Protein AF-A0A1H9D046-F1 (afdb_monomer_lite)

Radius of gyration: 18.77 Å; chains: 1; bounding box: 62×21×38 Å

pLDDT: mean 70.68, std 13.67, range [41.31, 84.31]

Organism: NCBI:txid355243

Structure (mmCIF, N/CA/C/O backbone):
data_AF-A0A1H9D046-F1
#
_entry.id   AF-A0A1H9D046-F1
#
loop_
_atom_site.group_PDB
_atom_site.id
_atom_site.type_symbol
_atom_site.label_atom_id
_atom_site.label_alt_id
_atom_site.label_comp_id
_atom_site.label_asym_id
_atom_site.label_entity_id
_atom_site.label_seq_id
_atom_site.pdbx_PDB_ins_code
_atom_site.Cartn_x
_atom_site.Cartn_y
_atom_site.Cartn_z
_atom_site.occupancy
_atom_site.B_iso_or_equiv
_atom_site.auth_seq_id
_atom_site.auth_comp_id
_atom_site.auth_asym_id
_atom_site.auth_atom_id
_atom_site.pdbx_PDB_model_num
ATOM 1 N N . MET A 1 1 ? 53.307 1.827 -18.555 1.00 43.12 1 MET A N 1
ATOM 2 C CA . MET A 1 1 ? 52.025 2.567 -18.578 1.00 43.12 1 MET A CA 1
ATOM 3 C C . MET A 1 1 ? 50.931 1.559 -18.898 1.00 43.12 1 MET A C 1
ATOM 5 O O . MET A 1 1 ? 50.978 0.968 -19.966 1.00 43.12 1 MET A O 1
ATOM 9 N N . LYS A 1 2 ? 50.059 1.231 -17.937 1.00 47.47 2 LYS A N 1
ATOM 10 C CA . LYS A 1 2 ? 49.022 0.203 -18.124 1.00 47.47 2 LYS A CA 1
ATOM 11 C C . LYS A 1 2 ? 47.881 0.799 -18.965 1.00 47.47 2 LYS A C 1
ATOM 13 O O . LYS A 1 2 ? 47.360 1.834 -18.555 1.00 47.47 2 LYS A O 1
ATOM 18 N N . PRO A 1 3 ? 47.496 0.209 -20.109 1.00 51.91 3 PRO A N 1
ATOM 19 C CA . PRO A 1 3 ? 46.352 0.696 -20.865 1.00 51.91 3 PRO A CA 1
ATOM 20 C C . PRO A 1 3 ? 45.081 0.382 -20.072 1.00 51.91 3 PRO A C 1
ATOM 22 O O . PRO A 1 3 ? 44.782 -0.778 -19.789 1.00 51.91 3 PRO A O 1
ATOM 25 N N . GLY A 1 4 ? 44.370 1.432 -19.660 1.00 47.47 4 GLY A N 1
ATOM 26 C CA . GLY A 1 4 ? 43.064 1.320 -19.021 1.00 47.47 4 GLY A CA 1
ATOM 27 C C . GLY A 1 4 ? 42.112 0.573 -19.948 1.00 47.47 4 GLY A C 1
ATOM 28 O O . GLY A 1 4 ? 41.853 1.006 -21.070 1.00 47.47 4 GLY A O 1
ATOM 29 N N . ILE A 1 5 ? 41.643 -0.586 -19.495 1.00 55.31 5 ILE A N 1
ATOM 30 C CA . ILE A 1 5 ? 40.736 -1.455 -20.238 1.00 55.31 5 ILE A CA 1
ATOM 31 C C . ILE A 1 5 ? 39.414 -0.703 -20.423 1.00 55.31 5 ILE A C 1
ATOM 33 O O . ILE A 1 5 ? 38.629 -0.536 -19.493 1.00 55.31 5 ILE A O 1
ATOM 37 N N . LYS A 1 6 ? 39.177 -0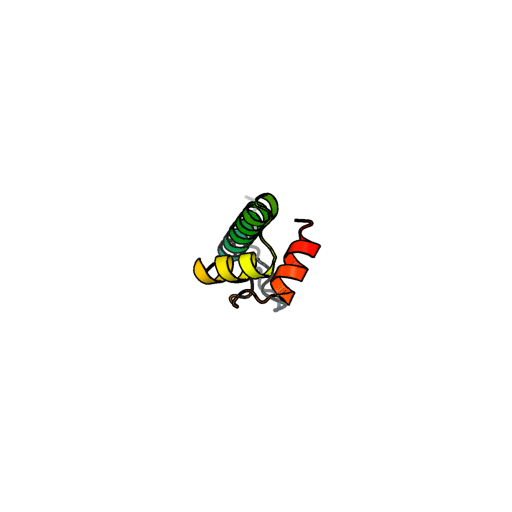.232 -21.648 1.00 55.06 6 LYS A N 1
ATOM 38 C CA . LYS A 1 6 ? 37.913 0.358 -22.081 1.00 55.06 6 LYS A CA 1
ATOM 39 C C . LYS A 1 6 ? 36.933 -0.783 -22.347 1.00 55.06 6 LYS A C 1
ATOM 41 O O . LYS A 1 6 ? 36.860 -1.303 -23.460 1.00 55.06 6 LYS A O 1
ATOM 46 N N . VAL A 1 7 ? 36.222 -1.217 -21.307 1.00 53.97 7 VAL A N 1
ATOM 47 C CA . VAL A 1 7 ? 35.201 -2.262 -21.433 1.00 53.97 7 VAL A CA 1
ATOM 48 C C . VAL A 1 7 ? 34.015 -1.676 -22.193 1.00 53.97 7 VAL A C 1
ATOM 50 O O . VAL A 1 7 ? 33.200 -0.932 -21.659 1.00 53.97 7 VAL A O 1
ATOM 53 N N . SER A 1 8 ? 33.947 -1.991 -23.482 1.00 48.00 8 SER A N 1
ATOM 54 C CA . SER A 1 8 ? 32.774 -1.732 -24.307 1.00 48.00 8 SER A CA 1
ATOM 55 C C . SER A 1 8 ? 31.754 -2.827 -24.019 1.00 48.00 8 SER A C 1
ATOM 57 O O . SER A 1 8 ? 31.810 -3.904 -24.610 1.00 48.00 8 SER A O 1
ATOM 59 N N . ILE A 1 9 ? 30.840 -2.580 -23.081 1.00 57.38 9 ILE A N 1
ATOM 60 C CA . ILE A 1 9 ? 29.713 -3.481 -22.837 1.00 57.38 9 ILE A CA 1
ATOM 61 C C . ILE A 1 9 ? 28.634 -3.140 -23.863 1.00 57.38 9 ILE A C 1
ATOM 63 O O . ILE A 1 9 ? 27.807 -2.256 -23.670 1.00 57.38 9 ILE A O 1
ATOM 67 N N . ARG A 1 10 ? 28.655 -3.846 -24.992 1.00 58.47 10 ARG A N 1
ATOM 68 C CA . ARG A 1 10 ? 27.439 -4.110 -25.762 1.00 58.47 10 ARG A CA 1
ATOM 69 C C . ARG A 1 10 ? 27.175 -5.601 -25.666 1.00 58.47 10 ARG A C 1
ATOM 71 O O . ARG A 1 10 ? 27.918 -6.391 -26.245 1.00 58.47 10 ARG A O 1
ATOM 78 N N . LYS A 1 11 ? 26.122 -5.994 -24.948 1.00 45.78 11 LYS A N 1
ATOM 79 C CA . LYS A 1 11 ? 25.613 -7.363 -25.011 1.00 45.78 11 LYS A CA 1
ATOM 80 C C . LYS A 1 11 ? 24.090 -7.380 -24.906 1.00 45.78 11 LYS A C 1
ATOM 82 O O . LYS A 1 11 ? 23.541 -6.944 -23.909 1.00 45.78 11 LYS A O 1
ATOM 87 N N . LYS A 1 12 ? 23.507 -7.846 -26.018 1.00 42.66 12 LYS A N 1
ATOM 88 C CA . LYS A 1 12 ? 22.260 -8.598 -26.233 1.00 42.66 12 LYS A CA 1
ATOM 89 C C . LYS A 1 12 ? 21.153 -8.428 -25.189 1.00 42.66 12 LYS A C 1
ATOM 91 O O . LYS A 1 12 ? 21.338 -8.787 -24.037 1.00 42.66 12 LYS A O 1
ATOM 96 N N . GLY A 1 13 ? 20.000 -7.952 -25.660 1.00 50.00 13 GLY A N 1
ATOM 97 C CA . GLY A 1 13 ? 18.811 -7.731 -24.852 1.00 50.00 13 GLY A CA 1
ATOM 98 C C . GLY A 1 13 ? 18.362 -8.952 -24.058 1.00 50.00 13 GLY A C 1
ATOM 99 O O . GLY A 1 13 ? 18.275 -10.049 -24.593 1.00 50.00 13 GLY A O 1
ATOM 100 N N . GLU A 1 14 ? 18.049 -8.700 -22.794 1.00 41.31 14 GLU A N 1
ATOM 101 C CA . GLU A 1 14 ? 17.170 -9.486 -21.939 1.00 41.31 14 GLU A CA 1
ATOM 102 C C . GLU A 1 14 ? 16.819 -8.573 -20.755 1.00 41.31 14 GLU A C 1
ATOM 104 O O . GLU A 1 14 ? 17.663 -8.325 -19.907 1.00 41.31 14 GLU A O 1
ATOM 109 N N . ARG A 1 15 ? 15.596 -8.020 -20.810 1.00 47.22 15 ARG A N 1
ATOM 110 C CA . ARG A 1 15 ? 14.810 -7.317 -19.772 1.00 47.22 15 ARG A CA 1
ATOM 111 C C . ARG A 1 15 ? 15.542 -6.248 -18.947 1.00 47.22 15 ARG A C 1
ATOM 113 O O . ARG A 1 15 ? 16.400 -6.566 -18.135 1.00 47.22 15 ARG A O 1
ATOM 120 N N . ASP A 1 16 ? 15.111 -4.995 -19.117 1.00 44.69 16 ASP A N 1
ATOM 121 C CA . ASP A 1 16 ? 15.267 -3.877 -18.174 1.00 44.69 16 ASP A CA 1
ATOM 122 C C . ASP A 1 16 ? 15.252 -4.365 -16.713 1.00 44.69 16 ASP A C 1
ATOM 124 O O . ASP A 1 16 ? 14.206 -4.625 -16.127 1.00 44.69 16 ASP A O 1
ATOM 128 N N . GLY A 1 17 ? 16.444 -4.598 -16.165 1.00 44.81 17 GLY A N 1
ATOM 129 C CA . GLY A 1 17 ? 16.671 -5.227 -14.862 1.00 44.81 17 GLY A CA 1
ATOM 130 C C . GLY A 1 17 ? 17.320 -4.278 -13.862 1.00 44.81 17 GLY A C 1
ATOM 131 O O . GLY A 1 17 ? 17.968 -4.724 -12.919 1.00 44.81 17 GLY A O 1
ATOM 132 N N . GLY A 1 18 ? 17.199 -2.972 -14.086 1.00 46.28 18 GLY A N 1
ATOM 133 C CA . GLY A 1 18 ? 17.361 -1.982 -13.035 1.00 46.28 18 GLY A CA 1
ATOM 134 C C . GLY A 1 18 ? 15.967 -1.511 -12.676 1.00 46.28 18 GLY A C 1
ATOM 135 O O . GLY A 1 18 ? 15.361 -0.806 -13.472 1.00 46.28 18 GLY A O 1
ATOM 136 N N . VAL A 1 19 ? 15.446 -1.910 -11.515 1.00 52.34 19 VAL A N 1
ATOM 137 C CA . VAL A 1 19 ? 14.330 -1.173 -10.914 1.00 52.34 19 VAL A CA 1
ATOM 138 C C . VAL A 1 19 ? 14.754 0.288 -10.886 1.00 52.34 19 VAL A C 1
ATOM 140 O O . VAL A 1 19 ? 15.767 0.632 -10.272 1.00 52.34 19 VAL A O 1
ATOM 143 N N . ASP A 1 20 ? 14.063 1.119 -11.660 1.00 59.81 20 ASP A N 1
ATOM 144 C CA . ASP A 1 20 ? 14.397 2.528 -11.768 1.00 59.81 20 ASP A CA 1
ATOM 145 C C . ASP A 1 20 ? 14.416 3.099 -10.339 1.00 59.81 20 ASP A C 1
ATOM 147 O O . ASP A 1 20 ? 13.496 2.816 -9.565 1.00 59.81 20 ASP A O 1
ATOM 151 N N . PRO A 1 21 ? 15.443 3.847 -9.911 1.00 64.50 21 PRO A N 1
ATOM 152 C CA . PRO A 1 21 ? 15.504 4.352 -8.541 1.00 64.50 21 PRO A CA 1
ATOM 153 C C . PRO A 1 21 ? 14.280 5.211 -8.174 1.00 64.50 21 PRO A C 1
ATOM 155 O O . PRO A 1 21 ? 13.957 5.345 -6.995 1.00 64.50 21 PRO A O 1
ATOM 158 N N . GLN A 1 22 ? 13.549 5.761 -9.154 1.00 65.56 22 GLN A N 1
ATOM 159 C CA . GLN A 1 22 ? 12.223 6.346 -8.916 1.00 65.56 22 GLN A CA 1
ATOM 160 C C . GLN A 1 22 ? 11.145 5.307 -8.599 1.00 65.56 22 GLN A C 1
ATOM 162 O O . GLN A 1 22 ? 10.317 5.541 -7.726 1.00 65.56 22 GLN A O 1
ATOM 167 N N . MET A 1 23 ? 11.140 4.168 -9.288 1.00 66.81 23 MET A N 1
ATOM 168 C CA . MET A 1 23 ? 10.203 3.072 -9.042 1.00 66.81 23 MET A CA 1
ATOM 169 C C . MET A 1 23 ? 10.401 2.495 -7.640 1.00 66.81 23 MET A C 1
ATOM 171 O O . MET A 1 23 ? 9.430 2.276 -6.924 1.00 66.81 23 MET A O 1
ATOM 175 N N . GLN A 1 24 ? 11.652 2.334 -7.206 1.00 68.88 24 GLN A N 1
ATOM 176 C CA . GLN A 1 24 ? 11.953 1.830 -5.869 1.00 68.88 24 GLN A CA 1
ATOM 177 C C . GLN A 1 24 ? 11.524 2.800 -4.759 1.00 68.88 24 GLN A C 1
ATOM 179 O O . GLN A 1 24 ? 10.995 2.351 -3.748 1.00 68.88 24 GLN A O 1
ATOM 184 N N . GLN A 1 25 ? 11.671 4.113 -4.967 1.00 74.88 25 GLN A N 1
ATOM 185 C CA . GLN A 1 25 ? 11.143 5.122 -4.038 1.00 74.88 25 GLN A CA 1
ATOM 186 C C . GLN A 1 25 ? 9.616 5.062 -3.942 1.00 74.88 25 GLN A C 1
ATOM 188 O O . GLN A 1 25 ? 9.086 5.042 -2.839 1.00 74.88 25 GLN A O 1
ATOM 193 N N . ARG A 1 26 ? 8.909 4.924 -5.073 1.00 71.88 26 ARG A N 1
ATOM 194 C CA . ARG A 1 26 ? 7.441 4.787 -5.073 1.00 71.88 26 ARG A CA 1
ATOM 195 C C . ARG A 1 26 ? 6.973 3.533 -4.338 1.00 71.88 26 ARG A C 1
ATOM 197 O O . ARG A 1 26 ? 5.975 3.586 -3.626 1.00 71.88 26 ARG A O 1
ATOM 204 N N . ILE A 1 27 ? 7.691 2.419 -4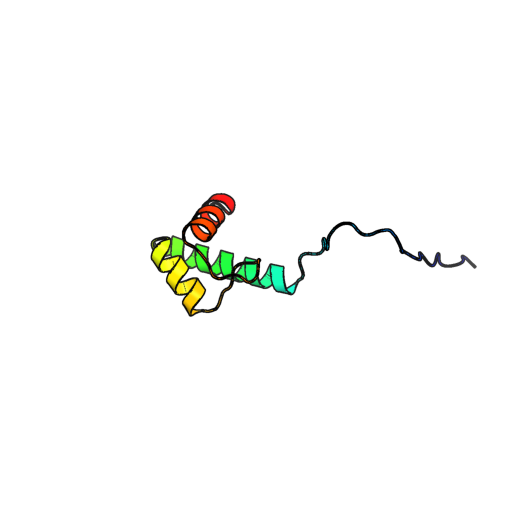.502 1.00 73.75 27 ILE A N 1
ATOM 205 C CA . ILE A 1 27 ? 7.416 1.182 -3.761 1.00 73.75 27 ILE A CA 1
ATOM 206 C C . ILE A 1 27 ? 7.631 1.415 -2.268 1.00 73.75 27 ILE A C 1
ATOM 208 O O . ILE A 1 27 ? 6.751 1.078 -1.487 1.00 73.75 27 ILE A O 1
ATOM 212 N N . ASP A 1 28 ? 8.761 1.999 -1.870 1.00 78.12 28 ASP A N 1
ATOM 213 C CA . ASP A 1 28 ? 9.077 2.246 -0.459 1.00 78.12 28 ASP A CA 1
ATOM 214 C C . ASP A 1 28 ? 8.040 3.171 0.200 1.00 78.12 28 ASP A C 1
ATOM 216 O O . ASP A 1 28 ? 7.525 2.857 1.273 1.00 78.12 28 ASP A O 1
ATOM 220 N N . GLU A 1 29 ? 7.631 4.240 -0.491 1.00 80.12 29 GLU A N 1
ATOM 221 C CA . GLU A 1 29 ? 6.546 5.125 -0.058 1.00 80.12 29 GLU A CA 1
ATOM 222 C C . GLU A 1 29 ? 5.222 4.367 0.097 1.00 80.12 29 GLU A C 1
ATOM 224 O O . GLU A 1 29 ? 4.561 4.491 1.131 1.00 80.12 29 GLU A O 1
ATOM 229 N N . ALA A 1 30 ? 4.853 3.534 -0.881 1.00 76.56 30 ALA A N 1
ATOM 230 C CA . ALA A 1 30 ? 3.637 2.730 -0.815 1.00 76.56 30 ALA A CA 1
ATOM 231 C C . ALA A 1 30 ? 3.686 1.702 0.329 1.00 76.56 30 ALA A C 1
ATOM 233 O O . ALA A 1 30 ? 2.723 1.599 1.087 1.00 76.56 30 ALA A O 1
ATOM 234 N N . VAL A 1 31 ? 4.806 0.993 0.528 1.00 80.88 31 VAL A N 1
ATOM 235 C CA . VAL A 1 31 ? 5.011 0.081 1.672 1.00 80.88 31 VAL A CA 1
ATOM 236 C C . VAL A 1 31 ? 4.848 0.841 2.980 1.00 80.88 31 VAL A C 1
ATOM 238 O O . VAL A 1 31 ? 4.127 0.388 3.870 1.00 80.88 31 VAL A O 1
ATOM 241 N N . HIS A 1 32 ? 5.497 1.997 3.110 1.00 83.44 32 HIS A N 1
ATOM 242 C CA . HIS A 1 32 ? 5.455 2.793 4.329 1.00 83.44 32 HIS A CA 1
ATOM 243 C C . HIS A 1 32 ? 4.034 3.275 4.631 1.00 83.44 32 HIS A C 1
ATOM 245 O O . HIS A 1 32 ? 3.572 3.208 5.774 1.00 83.44 32 HIS A O 1
ATOM 251 N N . PHE A 1 33 ? 3.312 3.708 3.599 1.00 81.19 33 PHE A N 1
ATOM 252 C CA . PHE A 1 33 ? 1.929 4.149 3.710 1.00 81.19 33 PHE A CA 1
ATOM 253 C C . PHE A 1 33 ? 1.005 2.997 4.121 1.00 81.19 33 PHE A C 1
ATOM 255 O O . PHE A 1 33 ? 0.252 3.116 5.090 1.00 81.19 33 PHE A O 1
ATOM 262 N N . VAL A 1 34 ? 1.123 1.844 3.460 1.00 81.00 34 VAL A N 1
ATOM 263 C CA . VAL A 1 34 ? 0.372 0.621 3.778 1.00 81.00 34 VAL A CA 1
ATOM 264 C C . VAL A 1 34 ? 0.672 0.148 5.199 1.00 81.00 34 VAL A C 1
ATOM 266 O O . VAL A 1 34 ? -0.258 -0.134 5.951 1.00 81.00 34 VAL A O 1
ATOM 269 N N . GLN A 1 35 ? 1.932 0.140 5.635 1.00 82.38 35 GLN A N 1
ATOM 270 C CA . GLN A 1 35 ? 2.285 -0.180 7.023 1.00 82.38 35 GLN A CA 1
ATOM 271 C C . GLN A 1 35 ? 1.667 0.799 8.023 1.00 82.38 35 GLN A C 1
ATOM 273 O O . GLN A 1 35 ? 1.158 0.379 9.065 1.00 82.38 35 GLN A O 1
ATOM 278 N N . GLY A 1 36 ? 1.684 2.100 7.720 1.00 82.62 36 GLY A N 1
ATOM 279 C CA . GLY A 1 36 ? 1.063 3.127 8.556 1.00 82.62 36 GLY A CA 1
ATOM 280 C C . GLY A 1 36 ? -0.441 2.910 8.716 1.00 82.62 36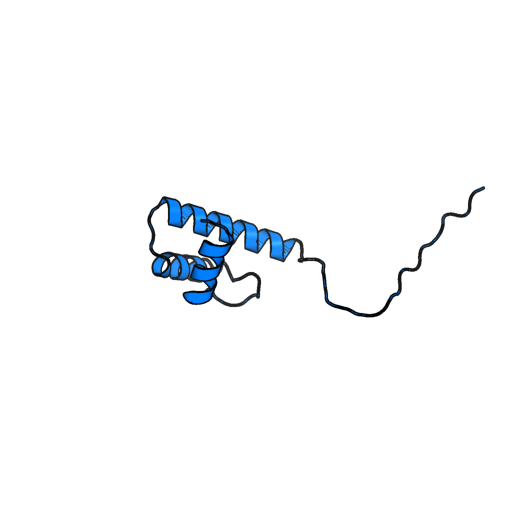 GLY A C 1
ATOM 281 O O . GLY A 1 36 ? -0.969 2.971 9.828 1.00 82.62 36 GLY A O 1
ATOM 282 N N . LEU A 1 37 ? -1.124 2.581 7.621 1.00 81.19 37 LEU A N 1
ATOM 283 C CA . LEU A 1 37 ? -2.552 2.282 7.629 1.00 81.19 37 LEU A CA 1
ATOM 284 C C . LEU A 1 37 ? -2.866 0.955 8.331 1.00 81.19 37 LEU A C 1
ATOM 286 O O . LEU A 1 37 ? -3.826 0.879 9.098 1.00 81.19 37 LEU A O 1
ATOM 290 N N . ARG A 1 38 ? -2.023 -0.071 8.171 1.00 79.38 38 ARG A N 1
ATOM 291 C CA . ARG A 1 38 ? -2.217 -1.362 8.844 1.00 79.38 38 ARG A CA 1
ATOM 292 C C . ARG A 1 38 ? -2.042 -1.224 10.351 1.00 79.38 38 ARG A C 1
ATOM 294 O O . ARG A 1 38 ? -2.872 -1.723 11.106 1.00 79.38 38 ARG A O 1
ATOM 301 N N . LYS A 1 39 ? -1.042 -0.455 10.800 1.00 81.38 39 LYS A N 1
ATOM 302 C CA . LYS A 1 39 ? -0.881 -0.077 12.218 1.00 81.38 39 LYS A CA 1
ATOM 303 C C . LYS A 1 39 ? -2.087 0.678 12.769 1.00 81.38 39 LYS A C 1
ATOM 305 O O . LYS A 1 39 ? -2.390 0.550 13.952 1.00 81.38 39 LYS A O 1
ATOM 310 N N . LYS A 1 40 ? -2.773 1.455 11.930 1.00 80.69 40 LYS A N 1
ATOM 311 C CA . LYS A 1 40 ? -4.005 2.165 12.293 1.00 80.69 40 LYS A CA 1
ATOM 312 C C . LYS A 1 40 ? -5.224 1.235 12.389 1.00 80.69 40 LYS A C 1
ATOM 314 O O . LYS A 1 40 ? -6.233 1.634 12.962 1.00 80.69 40 LYS A O 1
ATOM 319 N N . GLY A 1 41 ? -5.123 0.007 11.875 1.00 79.31 41 GLY A N 1
ATOM 320 C CA . GLY A 1 41 ? -6.227 -0.950 11.792 1.00 79.31 41 GLY A CA 1
ATOM 321 C C . GLY A 1 41 ? -7.173 -0.681 10.620 1.00 79.31 41 GLY A C 1
ATOM 322 O O . GLY A 1 41 ? -8.317 -1.130 10.651 1.00 79.31 41 GLY A O 1
ATOM 323 N N . ASP A 1 42 ? -6.727 0.068 9.605 1.00 81.81 42 ASP A N 1
ATOM 324 C CA . ASP A 1 42 ? -7.500 0.271 8.381 1.00 81.81 42 ASP A CA 1
ATOM 325 C C . ASP A 1 42 ? -7.664 -1.061 7.627 1.00 81.81 42 ASP A C 1
ATOM 327 O O . ASP A 1 42 ? -6.739 -1.867 7.514 1.00 81.81 42 ASP A O 1
ATOM 331 N N . ASN A 1 43 ? -8.860 -1.288 7.084 1.00 83.06 43 ASN A N 1
ATOM 332 C CA . ASN A 1 43 ? -9.124 -2.436 6.220 1.00 83.06 43 ASN A CA 1
ATOM 333 C C . ASN A 1 43 ? -8.443 -2.257 4.860 1.00 83.06 43 ASN A C 1
ATOM 335 O O . ASN A 1 43 ? -8.402 -1.149 4.334 1.00 83.06 43 ASN A O 1
ATOM 339 N N . VAL A 1 44 ? -8.050 -3.360 4.217 1.00 80.62 44 VAL A N 1
ATOM 340 C CA . VAL A 1 44 ? -7.408 -3.366 2.883 1.00 80.62 44 VAL A CA 1
ATOM 341 C C . VAL A 1 44 ? -8.165 -2.510 1.859 1.00 80.62 44 VAL A C 1
ATOM 343 O O . VAL A 1 44 ? -7.557 -1.791 1.076 1.00 80.62 44 VAL A O 1
ATOM 346 N N . LYS A 1 45 ? -9.503 -2.502 1.905 1.00 82.06 45 LYS A N 1
ATOM 347 C CA . LYS A 1 45 ? -10.324 -1.659 1.024 1.00 82.06 45 LYS A CA 1
ATOM 348 C C . LYS A 1 45 ? -10.105 -0.155 1.262 1.00 82.06 45 LYS A C 1
ATOM 350 O O . LYS A 1 45 ? -9.891 0.577 0.309 1.00 82.06 45 LYS A O 1
ATOM 355 N N . GLN A 1 46 ? -10.072 0.274 2.524 1.00 84.31 46 GLN A N 1
ATOM 356 C CA . GLN A 1 46 ? -9.778 1.662 2.909 1.00 84.31 46 GLN A CA 1
ATOM 357 C C . GLN A 1 46 ? -8.331 2.041 2.579 1.00 84.31 46 GLN A C 1
ATOM 359 O O . GLN A 1 46 ? -8.045 3.186 2.240 1.00 84.31 46 GLN A O 1
ATOM 364 N N . MET A 1 47 ? -7.411 1.078 2.666 1.00 81.88 47 MET A N 1
ATOM 365 C CA . MET A 1 47 ? -6.015 1.284 2.298 1.00 81.88 47 MET A CA 1
ATOM 366 C C . MET A 1 47 ? -5.853 1.509 0.798 1.00 81.88 47 MET A C 1
ATOM 368 O O . MET A 1 47 ? -5.140 2.423 0.400 1.00 81.88 47 MET A O 1
ATOM 372 N N . MET A 1 48 ? -6.563 0.725 -0.015 1.00 84.19 48 MET A N 1
ATOM 373 C CA . MET A 1 48 ? -6.613 0.889 -1.466 1.00 84.19 48 MET A CA 1
ATOM 374 C C . MET A 1 48 ? -7.213 2.241 -1.853 1.00 84.19 48 MET A C 1
ATOM 376 O O . MET A 1 48 ? -6.625 2.947 -2.667 1.00 84.19 48 MET A O 1
ATOM 380 N N . GLU A 1 49 ? -8.330 2.631 -1.233 1.00 83.94 49 GLU A N 1
ATOM 381 C CA . GLU A 1 49 ? -8.942 3.945 -1.459 1.00 83.94 49 GLU A CA 1
ATOM 382 C C . GLU A 1 49 ? -7.945 5.073 -1.168 1.00 83.94 49 GLU A C 1
ATOM 384 O O . GLU A 1 49 ? -7.700 5.899 -2.039 1.00 83.94 49 GLU A O 1
ATOM 389 N N . LYS A 1 50 ? -7.272 5.045 -0.011 1.00 82.75 50 LYS A N 1
ATOM 390 C CA . LYS A 1 50 ? -6.287 6.072 0.358 1.00 82.75 50 LYS A CA 1
ATOM 391 C C . 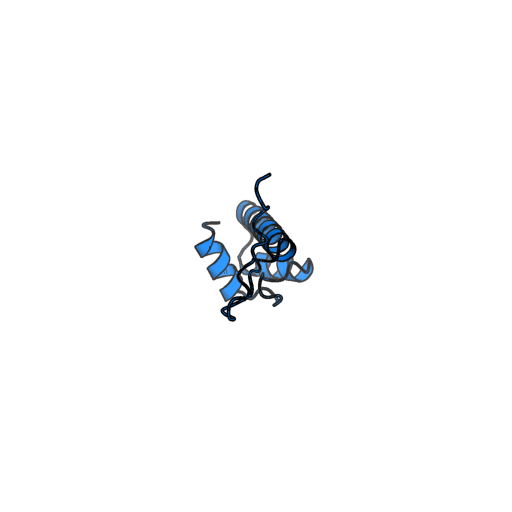LYS A 1 50 ? -5.051 6.074 -0.539 1.00 82.75 50 LYS A C 1
ATOM 393 O O . LYS A 1 50 ? -4.556 7.140 -0.878 1.00 82.75 50 LYS A O 1
ATOM 398 N N . LEU A 1 51 ? -4.535 4.910 -0.929 1.00 82.56 51 LEU A N 1
ATOM 399 C CA . LEU A 1 51 ? -3.407 4.837 -1.863 1.00 82.56 51 LEU A CA 1
ATOM 400 C C . LEU A 1 51 ? -3.758 5.477 -3.210 1.00 82.56 51 LEU A C 1
ATOM 402 O O . LEU A 1 51 ? -2.974 6.266 -3.732 1.00 82.56 51 LEU A O 1
ATOM 406 N N . ASN A 1 52 ? -4.950 5.186 -3.732 1.00 82.56 52 ASN A N 1
ATOM 407 C CA . ASN A 1 52 ? -5.421 5.747 -4.996 1.00 82.56 52 ASN A CA 1
ATOM 408 C C . ASN A 1 52 ? -5.771 7.242 -4.876 1.00 82.56 52 ASN A C 1
ATOM 410 O O . ASN A 1 52 ? -5.464 8.005 -5.785 1.00 82.56 52 ASN A O 1
ATOM 414 N N . GLU A 1 53 ? -6.347 7.693 -3.754 1.00 82.88 53 GLU A N 1
ATOM 415 C CA . GLU A 1 53 ? -6.610 9.120 -3.494 1.00 82.88 53 GLU A CA 1
ATOM 416 C C . GLU A 1 53 ? -5.324 9.954 -3.421 1.00 82.88 53 GLU A C 1
ATOM 418 O O . GLU A 1 53 ? -5.308 11.108 -3.846 1.00 82.88 53 GLU A O 1
ATOM 423 N N . HIS A 1 54 ? -4.243 9.375 -2.900 1.00 76.88 54 HIS A N 1
ATOM 424 C CA . HIS A 1 54 ? -2.939 10.028 -2.794 1.00 76.88 54 HIS A CA 1
ATOM 425 C C . HIS A 1 54 ? -2.068 9.878 -4.062 1.00 76.88 54 HIS A C 1
ATOM 427 O O . HIS A 1 54 ? -0.911 10.293 -4.045 1.00 76.88 54 HIS A O 1
ATOM 433 N N . ASP A 1 55 ? -2.603 9.301 -5.148 1.00 71.06 55 ASP A N 1
ATOM 434 C CA . ASP A 1 55 ? -1.884 8.943 -6.387 1.00 71.06 55 ASP A CA 1
ATOM 435 C C . ASP A 1 55 ? -0.613 8.104 -6.134 1.00 71.06 55 ASP A C 1
ATOM 437 O O . ASP A 1 55 ? 0.332 8.091 -6.926 1.00 71.06 55 ASP A O 1
ATOM 441 N N . HIS A 1 56 ? -0.582 7.345 -5.032 1.00 74.62 56 HIS A N 1
ATOM 442 C CA . HIS A 1 56 ? 0.452 6.345 -4.797 1.00 74.62 56 HIS A CA 1
ATOM 443 C C . HIS A 1 56 ? 0.166 5.157 -5.700 1.00 74.62 56 HIS A C 1
ATOM 445 O O . HIS A 1 56 ? -0.442 4.184 -5.276 1.00 74.62 56 HIS A O 1
ATOM 451 N N . LYS A 1 57 ? 0.574 5.244 -6.965 1.00 75.25 57 LYS A N 1
ATOM 452 C CA . LYS A 1 57 ? 0.366 4.164 -7.930 1.00 75.25 57 LYS A CA 1
ATOM 453 C C . LYS A 1 57 ? 1.162 2.919 -7.559 1.00 75.25 57 LYS A C 1
ATOM 455 O O . LYS A 1 57 ? 2.214 2.990 -6.919 1.00 75.25 57 LYS A O 1
ATOM 460 N N . HIS A 1 58 ? 0.651 1.774 -7.992 1.00 72.50 58 HIS A N 1
ATOM 461 C CA . HIS A 1 58 ? 1.363 0.508 -7.927 1.00 72.50 58 HIS A CA 1
ATOM 462 C C . HIS A 1 58 ? 2.733 0.652 -8.618 1.00 72.50 58 HIS A C 1
ATOM 464 O O . HIS A 1 58 ? 2.849 1.449 -9.555 1.00 72.50 58 HIS A O 1
ATOM 470 N N . PRO A 1 59 ? 3.767 -0.119 -8.230 1.00 67.62 59 PRO A N 1
ATOM 471 C CA . PRO A 1 59 ? 5.047 -0.172 -8.943 1.00 67.62 59 PRO A CA 1
ATOM 472 C C . PRO A 1 59 ? 4.916 -0.272 -10.464 1.00 67.62 59 PRO A C 1
ATOM 474 O O . PRO A 1 59 ? 5.683 0.346 -11.191 1.00 67.62 59 PRO A O 1
ATOM 477 N N . ASP A 1 60 ? 3.910 -1.006 -10.933 1.00 68.12 60 ASP A N 1
ATOM 478 C CA . ASP A 1 60 ? 3.601 -1.203 -12.355 1.00 68.12 60 ASP A CA 1
ATOM 479 C C . ASP A 1 60 ? 3.041 0.059 -13.059 1.00 68.12 60 ASP A C 1
ATOM 481 O O . ASP A 1 60 ? 2.850 0.081 -14.268 1.00 68.12 60 ASP A O 1
ATOM 485 N N . GLY A 1 61 ? 2.768 1.134 -12.313 1.00 69.75 61 GLY A N 1
ATOM 486 C CA . GLY A 1 61 ? 2.140 2.363 -12.807 1.00 69.75 61 GLY A CA 1
ATOM 487 C C . GLY A 1 61 ? 0.613 2.298 -12.893 1.00 69.75 61 GLY A C 1
ATOM 488 O O . GLY A 1 61 ? -0.015 3.278 -13.290 1.00 69.75 61 GLY A O 1
ATOM 489 N N . SER A 1 62 ? 0.021 1.170 -12.501 1.00 78.88 62 SER A N 1
ATOM 490 C CA . SER A 1 62 ? -1.428 0.962 -12.415 1.00 78.88 62 SER A CA 1
ATOM 491 C C . SER A 1 62 ? -1.984 1.392 -11.051 1.00 78.88 62 SER A C 1
ATOM 493 O O . SER A 1 62 ? -1.242 1.518 -10.077 1.00 78.88 62 SER A O 1
ATOM 495 N N . ASP A 1 63 ? -3.292 1.622 -10.957 1.00 81.44 63 ASP A N 1
ATOM 496 C CA . ASP A 1 63 ? -3.951 1.899 -9.676 1.00 81.44 63 ASP A CA 1
ATOM 497 C C . ASP A 1 63 ? -3.992 0.644 -8.788 1.00 81.44 63 ASP A C 1
ATOM 499 O O . ASP A 1 63 ? -4.001 -0.493 -9.276 1.00 81.44 63 ASP A O 1
ATOM 503 N N . TRP A 1 64 ? -4.026 0.835 -7.468 1.00 82.31 64 TRP A N 1
ATOM 504 C CA . TRP A 1 64 ? -4.122 -0.282 -6.536 1.00 82.31 64 TRP A CA 1
ATOM 505 C C . TRP A 1 64 ? -5.493 -0.932 -6.638 1.00 82.31 64 TRP A C 1
ATOM 507 O O . TRP A 1 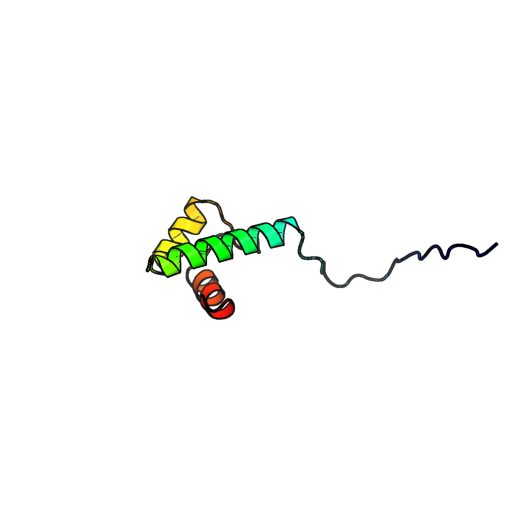64 ? -6.527 -0.296 -6.429 1.00 82.31 64 TRP A O 1
ATOM 517 N N . SER A 1 65 ? -5.484 -2.229 -6.916 1.00 83.06 65 SER A N 1
ATOM 518 C CA . SER A 1 65 ? -6.661 -3.087 -6.818 1.00 83.06 65 SER A CA 1
ATOM 519 C C . SER A 1 65 ? -6.684 -3.801 -5.472 1.00 83.06 65 SER A C 1
ATOM 521 O O . SER A 1 65 ? -5.654 -3.929 -4.811 1.00 83.06 65 SER A O 1
ATOM 523 N N . TYR A 1 66 ? -7.860 -4.286 -5.069 1.00 82.44 66 TYR A N 1
ATOM 524 C CA . TYR A 1 66 ? -8.007 -5.030 -3.818 1.00 82.44 66 TYR A CA 1
ATOM 525 C C . TYR A 1 66 ? -7.073 -6.244 -3.784 1.00 82.44 66 TYR A C 1
ATOM 527 O O . TYR A 1 66 ? -6.336 -6.399 -2.817 1.00 82.44 66 TYR A O 1
ATOM 535 N N . ASP A 1 67 ? -7.046 -7.038 -4.858 1.00 83.12 67 ASP A N 1
ATOM 536 C CA . ASP A 1 67 ? -6.171 -8.206 -4.978 1.00 83.12 67 ASP A CA 1
ATOM 537 C C . ASP A 1 67 ? -4.689 -7.829 -4.956 1.00 83.12 67 ASP A C 1
ATOM 539 O O . ASP A 1 67 ? -3.951 -8.375 -4.146 1.00 83.12 67 ASP A O 1
ATOM 543 N N . SER A 1 68 ? -4.254 -6.852 -5.762 1.00 82.06 68 SER A N 1
ATOM 544 C CA . SER A 1 68 ? -2.848 -6.418 -5.791 1.00 82.06 68 SER A CA 1
ATOM 545 C C . SER A 1 68 ? -2.380 -5.879 -4.444 1.00 82.06 68 SER A C 1
ATOM 547 O O . SER A 1 68 ? -1.275 -6.181 -4.014 1.00 82.06 68 SER A O 1
ATOM 549 N N . LEU A 1 69 ? -3.219 -5.107 -3.748 1.00 81.94 69 LEU A N 1
ATOM 550 C CA . LEU A 1 69 ? -2.875 -4.593 -2.427 1.00 81.94 69 LEU A CA 1
ATOM 551 C C . LEU A 1 69 ? -2.881 -5.695 -1.367 1.00 81.94 69 LEU A C 1
ATOM 553 O O . LEU A 1 69 ? -2.027 -5.705 -0.487 1.00 81.94 69 LEU A O 1
ATOM 557 N N . HIS A 1 70 ? -3.841 -6.614 -1.434 1.00 83.25 70 HIS A N 1
ATOM 558 C CA . HIS A 1 70 ? -3.920 -7.744 -0.520 1.00 83.25 70 HIS A CA 1
ATOM 559 C C . HIS A 1 70 ? -2.707 -8.672 -0.673 1.00 83.25 70 HIS A C 1
ATOM 561 O O . HIS A 1 70 ? -2.113 -9.065 0.329 1.00 83.25 70 HIS A O 1
ATOM 567 N N . ASP A 1 71 ? -2.321 -8.975 -1.914 1.00 82.88 71 ASP A N 1
ATOM 568 C CA . ASP A 1 71 ? -1.139 -9.772 -2.247 1.00 82.88 71 ASP A CA 1
ATOM 569 C C . ASP A 1 71 ? 0.144 -9.060 -1.804 1.00 82.88 71 ASP A C 1
ATOM 571 O O . ASP A 1 71 ? 0.959 -9.641 -1.101 1.00 82.88 71 ASP A O 1
ATOM 575 N N . PHE A 1 72 ? 0.251 -7.754 -2.057 1.00 78.56 72 PHE A N 1
ATOM 576 C CA . PHE A 1 72 ? 1.378 -6.932 -1.615 1.00 78.56 72 PHE A CA 1
ATOM 577 C C . PHE A 1 72 ? 1.529 -6.877 -0.091 1.00 78.56 72 PHE A C 1
ATOM 579 O O . PHE A 1 72 ? 2.629 -6.998 0.440 1.00 78.56 72 PHE A O 1
ATOM 586 N N . ILE A 1 73 ? 0.422 -6.725 0.636 1.00 80.56 73 ILE A N 1
ATOM 587 C CA . ILE A 1 73 ? 0.405 -6.770 2.101 1.00 80.56 73 ILE A CA 1
ATOM 588 C C . ILE A 1 73 ? 0.866 -8.145 2.607 1.00 80.56 73 ILE A C 1
ATOM 590 O O . ILE A 1 73 ? 1.620 -8.216 3.580 1.00 80.56 73 ILE A O 1
ATOM 594 N N . ALA A 1 74 ? 0.418 -9.224 1.959 1.00 80.62 74 ALA A N 1
ATOM 595 C CA . ALA A 1 74 ? 0.809 -10.585 2.306 1.00 80.62 74 ALA A CA 1
ATOM 596 C C . ALA A 1 74 ? 2.294 -10.851 2.005 1.00 80.62 74 ALA A C 1
ATOM 598 O O . ALA A 1 74 ? 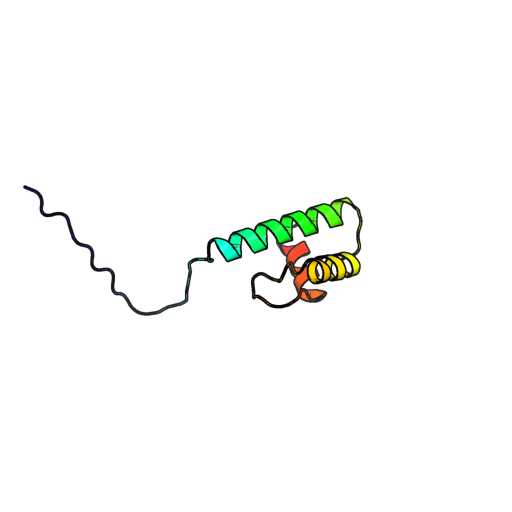2.991 -11.405 2.853 1.00 80.62 74 ALA A O 1
ATOM 599 N N . GLU A 1 75 ? 2.787 -10.409 0.846 1.00 78.38 75 GLU A N 1
ATOM 600 C CA . GLU A 1 75 ? 4.173 -10.575 0.395 1.00 78.38 75 GLU A CA 1
ATOM 601 C C . GLU A 1 75 ? 5.153 -9.770 1.261 1.00 78.38 75 GLU A C 1
ATOM 603 O O . GLU A 1 75 ? 6.203 -10.274 1.660 1.00 78.38 75 GLU A O 1
ATOM 608 N N . HIS A 1 76 ? 4.781 -8.545 1.641 1.00 71.44 76 HIS A N 1
ATOM 609 C CA . HIS A 1 76 ? 5.592 -7.687 2.506 1.00 71.44 76 HIS A CA 1
ATOM 610 C C . HIS A 1 76 ? 5.408 -7.957 4.012 1.00 71.44 76 HIS A C 1
ATOM 612 O O . HIS A 1 76 ? 6.001 -7.243 4.824 1.00 71.44 76 HIS A O 1
ATOM 618 N N . HIS A 1 77 ? 4.632 -8.981 4.399 1.00 64.31 77 HIS A N 1
ATOM 619 C CA . HIS A 1 77 ? 4.356 -9.344 5.799 1.00 64.31 77 HIS A CA 1
ATOM 620 C C . HIS A 1 77 ? 3.882 -8.153 6.664 1.00 64.31 77 HIS A C 1
ATOM 622 O O . HIS A 1 77 ? 4.266 -8.024 7.832 1.00 64.31 77 HIS A O 1
ATOM 628 N N . ILE A 1 78 ? 3.074 -7.264 6.080 1.00 61.62 78 ILE A N 1
ATOM 629 C CA . ILE A 1 78 ? 2.541 -6.058 6.741 1.00 61.62 78 ILE A CA 1
ATOM 630 C C . ILE A 1 78 ? 1.350 -6.419 7.621 1.00 61.62 78 ILE A C 1
ATOM 632 O O . ILE A 1 78 ? 0.577 -7.311 7.216 1.00 61.62 78 ILE A O 1
#

Foldseek 3Di:
DDPDDPDPDDDDDDDPPDLDVVLVVLVVVLVVQLVVCVVVVHDLVVSLVVCVVVCSDDSVSHRDDSVNSVVVCVVVVD

Secondary structure (DSSP, 8-state):
-PPP-------------S--HHHHHHHHHHHHHHHHHHHHT--HHHHHHHHHHTT---TTSSPPPHHHHHHHHHHTT-

Sequence (78 aa):
MKPGIKVSIRKKGERDGGVDPQMQQRIDEAVHFVQGLRKKGDNVKQMMEKLNEHDHKHPDGSDWSYDSLHDFIAEHHI